Protein AF-A0A4R8EIT2-F1 (afdb_monomer_lite)

Structure (mmCIF, N/CA/C/O backbone):
data_AF-A0A4R8EIT2-F1
#
_entry.id   AF-A0A4R8EIT2-F1
#
loop_
_atom_site.group_PDB
_atom_site.id
_atom_site.type_symbol
_atom_site.label_atom_id
_atom_site.label_alt_id
_atom_site.label_comp_id
_atom_site.label_asym_id
_atom_site.label_entity_id
_atom_site.label_seq_id
_atom_site.pdbx_PDB_ins_code
_atom_site.Cartn_x
_atom_site.Cartn_y
_atom_site.Cartn_z
_atom_site.occupancy
_atom_site.B_iso_or_equiv
_atom_site.auth_seq_id
_atom_site.auth_comp_id
_atom_site.auth_asym_id
_atom_site.auth_atom_id
_atom_site.pdbx_PDB_model_num
ATOM 1 N N . MET A 1 1 ? -16.269 -2.517 20.865 1.00 56.59 1 MET A N 1
ATOM 2 C CA . MET A 1 1 ? -15.113 -1.843 20.225 1.00 56.59 1 MET A CA 1
ATOM 3 C C . MET A 1 1 ? -14.119 -2.801 19.554 1.00 56.59 1 MET A C 1
ATOM 5 O O . MET A 1 1 ? -13.596 -2.431 18.515 1.00 56.59 1 MET A O 1
ATOM 9 N N . ALA A 1 2 ? -13.882 -4.024 20.056 1.00 61.25 2 ALA A N 1
ATOM 10 C CA . ALA A 1 2 ? -12.916 -4.961 19.449 1.00 61.25 2 ALA A CA 1
ATOM 11 C C . ALA A 1 2 ? -13.291 -5.491 18.043 1.00 61.25 2 ALA A C 1
ATOM 13 O O . ALA A 1 2 ? -12.419 -5.726 17.218 1.00 61.25 2 ALA A O 1
ATOM 14 N N . ARG A 1 3 ? -14.585 -5.656 17.738 1.00 63.56 3 ARG A N 1
ATOM 15 C CA . ARG A 1 3 ? -15.041 -6.150 16.424 1.00 63.56 3 ARG A CA 1
ATOM 16 C C . ARG A 1 3 ? -14.825 -5.137 15.293 1.00 63.56 3 ARG A C 1
ATOM 18 O O . ARG A 1 3 ? -14.290 -5.491 14.250 1.00 63.56 3 ARG A O 1
ATOM 25 N N . LEU A 1 4 ? -15.146 -3.867 15.554 1.00 60.06 4 LEU A N 1
ATOM 26 C CA . LEU A 1 4 ? -14.940 -2.763 14.609 1.00 60.06 4 LEU A CA 1
ATOM 27 C C . LEU A 1 4 ? -13.456 -2.574 14.253 1.00 60.06 4 LEU A C 1
ATOM 29 O O . LEU A 1 4 ? -13.137 -2.222 13.123 1.00 60.06 4 LEU A O 1
ATOM 33 N N . SER A 1 5 ? -12.528 -2.842 15.183 1.00 79.00 5 SER A N 1
ATOM 34 C CA . SER A 1 5 ? -11.091 -2.757 14.887 1.00 79.00 5 SER A CA 1
ATOM 35 C C . SER A 1 5 ? -10.583 -3.930 14.043 1.00 79.00 5 SER A C 1
ATOM 37 O O . SER A 1 5 ? -9.671 -3.740 13.239 1.00 79.00 5 SER A O 1
ATOM 39 N N . PHE A 1 6 ? -11.174 -5.121 14.182 1.00 84.31 6 PHE A N 1
ATOM 40 C CA . PHE A 1 6 ? -10.863 -6.274 13.336 1.00 84.31 6 PHE A CA 1
ATOM 41 C C . PHE A 1 6 ? -11.356 -6.067 11.900 1.00 84.31 6 PHE A C 1
ATOM 43 O O . PHE A 1 6 ? -10.575 -6.211 10.962 1.00 84.31 6 PHE A O 1
ATOM 50 N N . GLU A 1 7 ? -12.615 -5.656 11.730 1.00 89.38 7 GLU A N 1
ATOM 51 C CA . GLU A 1 7 ? -13.208 -5.381 10.414 1.00 89.38 7 GLU A CA 1
ATOM 52 C C . GLU A 1 7 ? -12.458 -4.247 9.694 1.00 89.38 7 GLU A C 1
ATOM 54 O O . GLU A 1 7 ? -12.120 -4.384 8.519 1.00 89.38 7 GLU A O 1
ATOM 59 N N . LYS A 1 8 ? -12.074 -3.184 10.419 1.00 91.88 8 LYS A N 1
ATOM 60 C CA . LYS A 1 8 ? -11.233 -2.106 9.875 1.00 91.88 8 LYS A CA 1
ATOM 61 C C . LYS A 1 8 ? -9.856 -2.616 9.426 1.00 91.88 8 LYS A C 1
ATOM 63 O O . LYS A 1 8 ? -9.381 -2.234 8.365 1.00 91.88 8 LYS A O 1
ATOM 68 N N . ARG A 1 9 ? -9.206 -3.506 10.182 1.00 92.06 9 ARG A N 1
ATOM 69 C CA . ARG A 1 9 ? -7.919 -4.098 9.761 1.00 92.06 9 ARG A CA 1
ATOM 70 C C . ARG A 1 9 ? -8.063 -4.988 8.530 1.00 92.06 9 ARG A C 1
ATOM 72 O O . ARG A 1 9 ? -7.215 -4.922 7.649 1.00 92.06 9 ARG A O 1
ATOM 79 N N . ALA A 1 10 ? -9.119 -5.797 8.468 1.00 94.81 10 ALA A N 1
ATOM 80 C CA . ALA A 1 10 ? -9.392 -6.645 7.313 1.00 94.81 10 ALA A CA 1
ATOM 81 C C . ALA A 1 10 ? -9.642 -5.809 6.049 1.00 94.81 10 ALA A C 1
ATOM 83 O O . ALA A 1 10 ? -9.126 -6.146 4.987 1.00 94.81 10 ALA A O 1
ATOM 84 N N . LEU A 1 11 ? -10.373 -4.693 6.174 1.00 96.4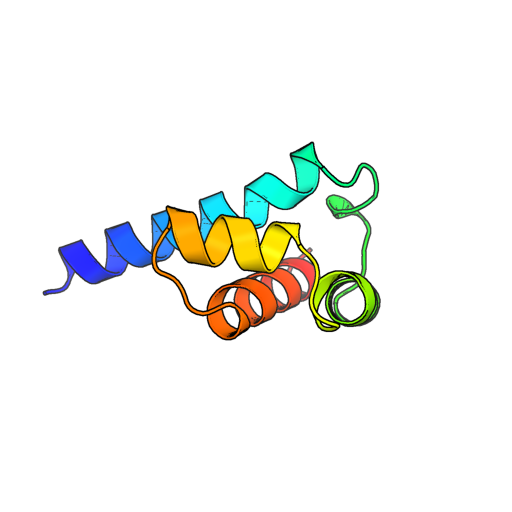4 11 LEU A N 1
ATOM 85 C CA . LEU A 1 11 ? -10.570 -3.760 5.068 1.00 96.44 11 LEU A CA 1
ATOM 86 C C . LEU A 1 11 ? -9.240 -3.154 4.606 1.00 96.44 11 LEU A C 1
ATOM 88 O O . LEU A 1 11 ? -8.970 -3.185 3.416 1.00 96.44 11 LEU A O 1
ATOM 92 N N . LEU A 1 12 ? -8.385 -2.693 5.528 1.00 96.00 12 LEU A N 1
ATOM 93 C CA . LEU A 1 12 ? -7.080 -2.114 5.182 1.00 96.00 12 LEU A CA 1
ATOM 94 C C . LEU A 1 12 ? -6.187 -3.095 4.411 1.00 96.00 12 LEU A C 1
ATOM 96 O O . LEU A 1 12 ? -5.511 -2.697 3.469 1.00 96.00 12 LEU A O 1
ATOM 100 N N . LEU A 1 13 ? -6.194 -4.377 4.785 1.00 94.38 13 LEU A N 1
ATOM 101 C CA . LEU A 1 13 ? -5.433 -5.401 4.064 1.00 94.38 13 LEU A CA 1
ATOM 102 C C . LEU A 1 13 ? -5.953 -5.587 2.635 1.00 94.38 13 LEU A C 1
ATOM 104 O O . LEU A 1 13 ? -5.158 -5.561 1.703 1.00 94.38 13 LEU A O 1
ATOM 108 N N . ARG A 1 14 ? -7.275 -5.672 2.453 1.00 95.31 14 ARG A N 1
ATOM 109 C CA . ARG A 1 14 ? -7.891 -5.759 1.117 1.00 95.31 14 ARG A CA 1
ATOM 110 C C . ARG A 1 14 ? -7.643 -4.511 0.273 1.00 95.31 14 ARG A C 1
ATOM 112 O O . ARG A 1 14 ? -7.463 -4.614 -0.933 1.00 95.31 14 ARG A O 1
ATOM 119 N N . THR A 1 15 ? -7.619 -3.334 0.899 1.00 96.44 15 THR A N 1
ATOM 120 C CA . THR A 1 15 ? -7.251 -2.080 0.234 1.00 96.44 15 THR A CA 1
ATOM 121 C C . THR A 1 15 ? -5.841 -2.163 -0.343 1.00 96.44 15 THR A C 1
ATOM 123 O O . THR A 1 15 ? -5.628 -1.756 -1.47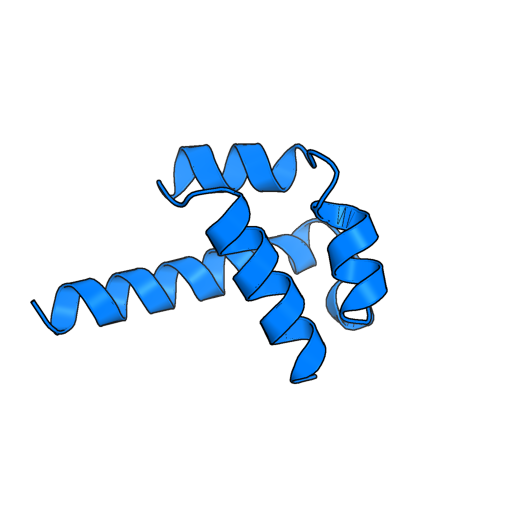7 1.00 96.44 15 THR A O 1
ATOM 126 N N . VAL A 1 16 ? -4.889 -2.720 0.407 1.00 96.12 16 VAL A N 1
ATOM 127 C CA . VAL A 1 16 ? -3.515 -2.909 -0.076 1.00 96.12 16 VAL A CA 1
ATOM 128 C C . VAL A 1 16 ? -3.437 -4.003 -1.150 1.00 96.12 16 VAL A C 1
ATOM 130 O O . VAL A 1 16 ? -2.699 -3.852 -2.117 1.00 96.12 16 VAL A O 1
ATOM 133 N N . GLU A 1 17 ? -4.210 -5.083 -1.032 1.00 94.81 17 GLU A N 1
ATOM 134 C CA . GLU A 1 17 ? -4.279 -6.130 -2.066 1.00 94.81 17 GLU A CA 1
ATOM 135 C C . GLU A 1 17 ? -4.766 -5.585 -3.418 1.00 94.81 17 GLU A C 1
ATOM 137 O O . GLU A 1 17 ? -4.344 -6.079 -4.455 1.00 94.81 17 GLU A O 1
ATOM 142 N N . ALA A 1 18 ? -5.581 -4.525 -3.440 1.00 95.44 18 ALA A N 1
ATOM 143 C CA . ALA A 1 18 ? -6.041 -3.915 -4.689 1.00 95.44 18 ALA A CA 1
ATOM 144 C C . ALA A 1 18 ? -4.895 -3.382 -5.574 1.00 95.44 18 ALA A C 1
ATOM 146 O O . ALA A 1 18 ? -5.076 -3.251 -6.784 1.00 95.44 18 ALA A O 1
ATOM 147 N N . PHE A 1 19 ? -3.712 -3.112 -5.013 1.00 95.44 19 PHE A N 1
ATOM 148 C CA . PHE A 1 19 ? -2.555 -2.697 -5.805 1.00 95.44 19 PHE A CA 1
ATOM 149 C C . PHE A 1 19 ? -2.034 -3.800 -6.733 1.00 95.44 19 PHE A C 1
ATOM 151 O O . PHE A 1 19 ? -1.564 -3.463 -7.815 1.00 95.44 19 PHE A O 1
ATOM 158 N N . SER A 1 20 ? -2.173 -5.090 -6.394 1.00 93.94 20 SER A N 1
ATOM 159 C CA . SER A 1 20 ? -1.749 -6.177 -7.298 1.00 93.94 20 SER A CA 1
ATOM 160 C C . SER A 1 20 ? -2.644 -6.327 -8.528 1.00 93.94 20 SER A C 1
ATOM 162 O O . SER A 1 20 ? -2.252 -6.958 -9.502 1.00 93.94 20 SER A O 1
ATOM 164 N N . VAL A 1 21 ? -3.836 -5.722 -8.513 1.00 92.38 21 VAL A N 1
ATOM 165 C CA . VAL A 1 21 ? -4.712 -5.640 -9.691 1.00 92.38 21 VAL A CA 1
ATOM 166 C C . VAL A 1 21 ? -4.243 -4.547 -10.654 1.00 92.38 21 VAL A C 1
ATOM 168 O O . VAL A 1 21 ? -4.473 -4.647 -11.854 1.00 92.38 21 VAL A O 1
ATOM 171 N N . MET A 1 22 ? -3.613 -3.492 -10.132 1.00 89.88 22 MET A N 1
ATOM 172 C CA . MET A 1 22 ? -3.218 -2.312 -10.908 1.00 89.88 22 MET A CA 1
ATOM 173 C C . MET A 1 22 ? -1.751 -2.326 -11.332 1.00 89.88 22 MET A C 1
ATOM 175 O O . MET A 1 22 ? -1.402 -1.710 -12.337 1.00 89.88 22 MET A O 1
ATOM 179 N N . TYR A 1 23 ? -0.898 -2.988 -10.554 1.00 91.94 23 TYR A N 1
ATOM 180 C CA . TYR A 1 23 ? 0.542 -3.030 -10.753 1.00 91.94 23 TYR A CA 1
ATOM 181 C C . TYR A 1 23 ? 1.000 -4.484 -10.848 1.00 91.94 23 TYR A C 1
ATOM 183 O O . TYR A 1 23 ? 1.034 -5.200 -9.847 1.00 91.94 23 TYR A O 1
ATOM 191 N N . ASP A 1 24 ? 1.390 -4.901 -12.053 1.00 93.00 24 ASP A N 1
ATOM 192 C CA . ASP A 1 24 ? 1.826 -6.275 -12.340 1.00 93.00 24 ASP A CA 1
ATOM 193 C C . ASP A 1 24 ? 3.053 -6.693 -11.510 1.00 93.00 24 ASP A C 1
ATOM 195 O O . ASP A 1 24 ? 3.228 -7.864 -11.178 1.00 93.00 24 ASP A O 1
ATOM 199 N N . ASP A 1 25 ? 3.908 -5.731 -11.152 1.00 93.75 25 ASP A N 1
ATOM 200 C CA . ASP A 1 25 ? 5.130 -5.946 -10.378 1.00 93.75 25 ASP A CA 1
ATOM 201 C C . ASP A 1 25 ? 4.923 -5.863 -8.856 1.00 93.75 25 ASP A C 1
ATOM 203 O O . ASP A 1 25 ? 5.858 -6.138 -8.099 1.00 93.75 25 ASP A O 1
ATOM 207 N N . TRP A 1 26 ? 3.711 -5.539 -8.385 1.00 95.25 26 TRP A N 1
ATOM 208 C CA . TRP A 1 26 ? 3.432 -5.194 -6.984 1.00 95.25 26 TRP A CA 1
ATOM 209 C C . TRP A 1 26 ? 3.939 -6.216 -5.970 1.00 95.25 26 TRP A C 1
ATOM 211 O O . TRP A 1 26 ? 4.426 -5.856 -4.894 1.00 95.25 26 TRP A O 1
ATOM 221 N N . GLU A 1 27 ? 3.789 -7.501 -6.289 1.00 92.69 27 GLU A N 1
ATOM 222 C CA . GLU A 1 27 ? 4.166 -8.608 -5.410 1.00 92.69 27 GLU A CA 1
ATOM 223 C C . GLU A 1 27 ? 5.679 -8.776 -5.267 1.00 92.69 27 GLU A C 1
ATOM 225 O O . GLU A 1 27 ? 6.139 -9.327 -4.268 1.00 92.69 27 GLU A O 1
ATOM 230 N N . THR A 1 28 ? 6.442 -8.237 -6.218 1.00 94.00 28 THR A N 1
ATOM 231 C CA . THR A 1 28 ? 7.907 -8.314 -6.259 1.00 94.00 28 THR A CA 1
ATOM 232 C C . THR A 1 28 ? 8.600 -7.070 -5.715 1.00 94.00 28 THR A C 1
ATOM 234 O O . THR A 1 28 ? 9.776 -7.147 -5.368 1.00 94.00 28 THR A O 1
ATOM 237 N N . LEU A 1 29 ? 7.879 -5.949 -5.584 1.00 95.38 29 LEU A N 1
ATOM 238 C CA . LEU A 1 29 ? 8.452 -4.705 -5.075 1.00 95.38 29 LEU A CA 1
ATOM 239 C C . LEU A 1 29 ? 8.942 -4.862 -3.632 1.00 95.38 29 LEU A C 1
ATOM 241 O O . LEU A 1 29 ? 8.210 -5.318 -2.738 1.00 95.38 29 LEU A O 1
ATOM 245 N N . SER A 1 30 ? 10.166 -4.398 -3.392 1.00 96.75 30 SER A N 1
ATOM 246 C CA . SER A 1 30 ? 10.703 -4.188 -2.054 1.00 96.75 30 SER A CA 1
ATOM 247 C C . SER A 1 30 ? 9.938 -3.079 -1.324 1.00 96.75 30 SER A C 1
ATOM 249 O O . SER A 1 30 ? 9.138 -2.332 -1.894 1.00 96.75 30 SER A O 1
ATOM 251 N N . ALA A 1 31 ? 10.178 -2.948 -0.021 1.00 96.62 31 ALA A N 1
ATOM 252 C CA . ALA A 1 31 ? 9.536 -1.912 0.783 1.00 96.62 31 ALA A CA 1
ATOM 253 C C . ALA A 1 31 ? 9.927 -0.484 0.361 1.00 96.62 31 ALA A C 1
ATOM 255 O O . ALA A 1 31 ? 9.108 0.424 0.488 1.00 96.62 31 ALA A O 1
ATOM 256 N N . GLU A 1 32 ? 11.158 -0.295 -0.119 1.00 96.88 32 GLU A N 1
ATOM 257 C CA . GLU A 1 32 ? 11.654 0.996 -0.604 1.00 96.88 32 GLU A CA 1
ATOM 258 C C . GLU A 1 32 ? 11.022 1.348 -1.952 1.00 96.88 32 GLU A C 1
ATOM 260 O O . GLU A 1 32 ? 10.417 2.410 -2.071 1.00 96.88 32 GLU A O 1
ATOM 265 N N . GLU A 1 33 ? 11.020 0.413 -2.906 1.00 96.38 33 GLU A N 1
ATOM 266 C CA . GLU A 1 33 ? 10.366 0.596 -4.211 1.00 96.38 33 GLU A CA 1
ATOM 267 C C . GLU A 1 33 ? 8.853 0.807 -4.065 1.00 96.38 33 GLU A C 1
ATOM 269 O O . GLU A 1 33 ? 8.261 1.624 -4.765 1.00 96.38 33 GLU A O 1
ATOM 274 N N . THR A 1 34 ? 8.217 0.118 -3.111 1.00 96.25 34 THR A N 1
ATOM 275 C CA . THR A 1 34 ? 6.806 0.348 -2.768 1.00 96.25 34 THR A CA 1
ATOM 276 C C . THR A 1 34 ? 6.597 1.788 -2.292 1.00 96.25 34 THR A C 1
ATOM 278 O O . THR A 1 34 ? 5.696 2.472 -2.772 1.00 96.25 34 THR A O 1
ATOM 281 N N . GLN A 1 35 ? 7.427 2.273 -1.362 1.00 96.44 35 GLN A N 1
ATOM 282 C CA . GLN A 1 35 ? 7.332 3.643 -0.851 1.00 96.44 35 GLN A CA 1
ATOM 283 C C . GLN A 1 35 ? 7.562 4.679 -1.958 1.00 96.44 35 GLN A C 1
ATOM 285 O O . GLN A 1 35 ? 6.847 5.676 -2.000 1.00 96.44 35 GLN A O 1
ATOM 290 N N . GLU A 1 36 ? 8.532 4.453 -2.841 1.00 95.06 36 GLU A N 1
ATOM 291 C CA . GLU A 1 36 ? 8.809 5.336 -3.975 1.00 95.06 36 GLU A CA 1
ATOM 292 C C . GLU A 1 36 ? 7.633 5.369 -4.957 1.00 95.06 36 GLU A C 1
ATOM 294 O O . GLU A 1 36 ? 7.199 6.447 -5.362 1.00 95.06 36 GLU A O 1
ATOM 299 N N . ARG A 1 37 ? 7.061 4.200 -5.277 1.00 94.25 37 ARG A N 1
ATOM 300 C CA . ARG A 1 37 ? 5.942 4.066 -6.217 1.00 94.25 37 ARG A CA 1
ATOM 301 C C . ARG A 1 37 ? 4.709 4.828 -5.751 1.00 94.25 37 ARG A C 1
ATOM 303 O O . ARG A 1 37 ? 4.139 5.582 -6.531 1.00 94.25 37 ARG A O 1
ATOM 310 N N . ILE A 1 38 ? 4.285 4.609 -4.504 1.00 95.38 38 ILE A N 1
ATOM 311 C CA . ILE A 1 38 ? 2.969 5.075 -4.042 1.00 95.38 38 ILE A CA 1
ATOM 312 C C . ILE A 1 38 ? 3.021 6.252 -3.060 1.00 95.38 38 ILE A C 1
ATOM 314 O O . ILE A 1 38 ? 2.009 6.908 -2.822 1.00 95.38 38 ILE A O 1
ATOM 318 N N . GLY A 1 39 ? 4.186 6.550 -2.482 1.00 90.12 39 GLY A N 1
ATOM 319 C CA . GLY A 1 39 ? 4.338 7.591 -1.463 1.00 90.12 39 GLY A CA 1
ATOM 320 C C . GLY A 1 39 ? 4.297 9.025 -1.997 1.00 90.12 39 GLY A C 1
ATOM 321 O O . GLY A 1 39 ? 4.136 9.954 -1.210 1.00 90.12 39 GLY A O 1
ATOM 322 N N . GLY A 1 40 ? 4.434 9.218 -3.312 1.00 87.62 40 GLY A N 1
ATOM 323 C CA . GLY A 1 40 ? 4.532 10.528 -3.969 1.00 87.62 40 GLY A CA 1
ATOM 324 C C . GLY A 1 40 ? 3.209 11.162 -4.418 1.00 87.62 40 GLY A C 1
ATOM 325 O O . GLY A 1 40 ? 3.243 12.046 -5.270 1.00 87.62 40 GLY A O 1
ATOM 326 N N . GLY A 1 41 ? 2.059 10.726 -3.897 1.00 85.12 41 GLY A N 1
ATOM 327 C CA . GLY A 1 41 ? 0.742 11.211 -4.346 1.00 85.12 41 GLY A CA 1
ATOM 328 C C . GLY A 1 41 ? 0.153 10.385 -5.490 1.00 85.12 41 GLY A C 1
ATOM 329 O O . GLY A 1 41 ? -0.398 10.922 -6.450 1.00 85.12 41 GLY A O 1
ATOM 330 N N . ASP A 1 42 ? 0.298 9.067 -5.393 1.00 93.38 42 ASP A N 1
ATOM 331 C CA . ASP A 1 42 ? -0.280 8.113 -6.329 1.00 93.38 42 ASP A CA 1
ATOM 332 C C . ASP A 1 42 ? -1.821 8.186 -6.321 1.00 93.38 42 ASP A C 1
ATOM 334 O O . ASP A 1 42 ? -2.476 8.150 -5.274 1.00 93.38 42 ASP A O 1
ATOM 338 N N . ILE A 1 43 ? -2.417 8.289 -7.513 1.00 94.31 43 ILE A N 1
ATOM 339 C CA . ILE A 1 43 ? -3.867 8.459 -7.674 1.00 94.31 43 ILE A CA 1
ATOM 340 C C . ILE A 1 43 ? -4.669 7.256 -7.161 1.00 94.31 43 ILE A C 1
ATOM 342 O O . ILE A 1 43 ? -5.800 7.426 -6.703 1.00 94.31 43 ILE A O 1
ATOM 346 N N . MET A 1 44 ? -4.097 6.049 -7.191 1.00 94.56 44 MET A N 1
ATOM 347 C CA . MET A 1 44 ? -4.728 4.863 -6.622 1.00 94.56 44 MET A CA 1
ATOM 348 C C . MET A 1 44 ? -4.778 4.957 -5.105 1.00 94.56 44 MET A C 1
ATOM 350 O O . MET A 1 44 ? -5.809 4.626 -4.526 1.00 94.56 44 MET A O 1
ATOM 354 N N . VAL A 1 45 ? -3.725 5.459 -4.455 1.00 96.81 45 VAL A N 1
ATOM 355 C CA . VAL A 1 45 ? -3.745 5.697 -3.004 1.00 96.81 45 VAL A CA 1
ATOM 356 C C . VAL A 1 45 ? -4.864 6.674 -2.641 1.00 96.81 45 VAL A C 1
ATOM 358 O O . VAL A 1 45 ? -5.669 6.367 -1.759 1.00 96.81 45 VAL A O 1
ATOM 361 N N . ALA A 1 46 ? -4.964 7.800 -3.351 1.00 96.31 46 ALA A N 1
ATOM 362 C CA . ALA A 1 46 ? -6.010 8.797 -3.123 1.00 96.31 46 ALA A CA 1
ATOM 363 C C . ALA A 1 46 ? -7.422 8.229 -3.368 1.00 96.31 46 ALA A C 1
ATOM 365 O O . ALA A 1 46 ? -8.336 8.422 -2.561 1.00 96.31 46 ALA A O 1
ATOM 366 N N . GLY A 1 47 ? -7.609 7.477 -4.458 1.00 96.12 47 GLY A N 1
ATOM 367 C CA . GLY A 1 47 ? -8.883 6.833 -4.785 1.00 96.12 47 GLY A CA 1
ATOM 368 C C . GLY A 1 47 ? -9.298 5.790 -3.746 1.00 96.12 47 GLY A C 1
ATOM 369 O O . GLY A 1 47 ? -10.446 5.774 -3.297 1.00 96.12 47 GLY A O 1
ATOM 370 N N . LEU A 1 48 ? -8.356 4.957 -3.305 1.00 96.12 48 LEU A N 1
ATOM 371 C CA . LEU A 1 48 ? -8.590 3.968 -2.259 1.00 96.12 48 LEU A CA 1
ATOM 372 C C . LEU A 1 48 ? -8.917 4.643 -0.924 1.00 96.12 48 LEU A C 1
ATOM 374 O O . LEU A 1 48 ? -9.903 4.267 -0.294 1.00 96.12 48 LEU A O 1
ATOM 378 N N . ALA A 1 49 ? -8.171 5.679 -0.532 1.00 96.31 49 ALA A N 1
ATOM 379 C CA . ALA A 1 49 ? -8.444 6.471 0.666 1.00 96.31 49 ALA A CA 1
ATOM 380 C C . ALA A 1 49 ? -9.865 7.055 0.655 1.00 96.31 49 ALA A C 1
ATOM 382 O O . ALA A 1 49 ? -10.590 6.939 1.647 1.00 96.31 49 ALA A O 1
ATOM 383 N N . HIS A 1 50 ? -10.298 7.606 -0.483 1.00 95.88 50 HIS A N 1
ATOM 384 C CA . HIS A 1 50 ? -11.645 8.145 -0.651 1.00 95.88 50 HIS A CA 1
ATOM 385 C C . HIS A 1 50 ? -12.734 7.078 -0.468 1.00 95.88 50 HIS A C 1
ATOM 387 O O . HIS A 1 50 ? -13.696 7.299 0.267 1.00 95.88 50 HIS A O 1
ATOM 393 N N . VAL A 1 51 ? -12.583 5.912 -1.105 1.00 96.06 51 VAL A N 1
ATOM 394 C CA . VAL A 1 51 ? -13.605 4.852 -1.086 1.00 96.06 51 VAL A CA 1
ATOM 395 C C . VAL A 1 51 ? -13.663 4.132 0.261 1.00 96.06 51 VAL A C 1
ATOM 397 O O . VAL A 1 51 ? -14.745 3.778 0.728 1.00 96.06 51 VAL A O 1
ATOM 400 N N . THR A 1 52 ? -12.519 3.895 0.902 1.00 95.12 52 THR A N 1
ATOM 401 C CA . THR A 1 52 ? -12.465 3.100 2.138 1.00 95.12 52 THR A CA 1
ATOM 402 C C . THR A 1 52 ? -12.490 3.942 3.410 1.00 95.12 52 THR A C 1
ATOM 404 O O . THR A 1 52 ? -12.630 3.388 4.501 1.00 95.12 52 THR A O 1
ATOM 407 N N . GLY A 1 53 ? -12.324 5.263 3.300 1.00 95.44 53 GLY A N 1
ATOM 408 C CA . GLY A 1 53 ? -12.252 6.182 4.438 1.00 95.44 53 GLY A CA 1
ATOM 409 C C . GLY A 1 53 ? -10.969 6.053 5.269 1.00 95.44 53 GLY A C 1
ATOM 410 O O . GLY A 1 53 ? -10.942 6.487 6.423 1.00 95.44 53 GLY A O 1
ATOM 411 N N . PHE A 1 54 ? -9.918 5.436 4.718 1.00 96.31 54 PHE A N 1
ATOM 412 C CA . PHE A 1 54 ? -8.586 5.443 5.332 1.00 96.31 54 PHE A CA 1
ATOM 413 C C . PHE A 1 54 ? -7.846 6.720 4.964 1.00 96.31 54 PHE A C 1
ATOM 415 O O . PHE A 1 54 ? -8.106 7.322 3.926 1.00 96.31 54 PHE A O 1
ATOM 422 N N . LYS A 1 55 ? -6.871 7.102 5.785 1.00 96.44 55 LY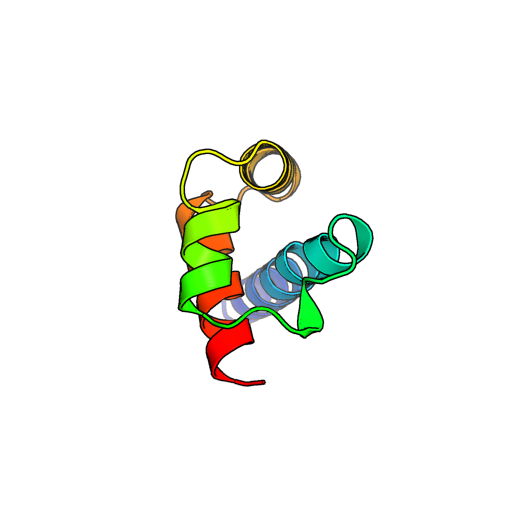S A N 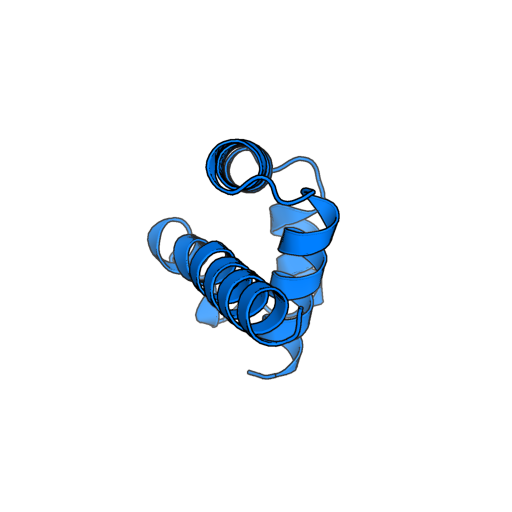1
ATOM 423 C CA . LYS A 1 55 ? -5.869 8.076 5.355 1.00 96.44 55 LYS A CA 1
ATOM 424 C C . LYS A 1 55 ? -4.914 7.424 4.359 1.00 96.44 55 LYS A C 1
ATOM 426 O O . LYS A 1 55 ? -4.552 6.260 4.524 1.00 96.44 55 LYS A O 1
ATOM 431 N N . GLU A 1 56 ? -4.431 8.199 3.396 1.00 96.62 56 GLU A N 1
ATOM 432 C CA . GLU A 1 56 ? -3.400 7.757 2.448 1.00 96.62 56 GLU A CA 1
ATOM 433 C C . GLU A 1 56 ? -2.173 7.186 3.177 1.00 96.62 56 GLU A C 1
ATOM 435 O O . GLU A 1 56 ? -1.708 6.095 2.863 1.00 96.62 56 GLU A O 1
ATOM 440 N N . GLU A 1 57 ? -1.731 7.849 4.250 1.00 96.69 57 GLU A N 1
ATOM 441 C CA . GLU A 1 57 ? -0.630 7.398 5.111 1.00 96.69 57 GLU A CA 1
ATOM 442 C C . GLU A 1 57 ? -0.865 6.011 5.734 1.00 96.69 57 GLU A C 1
ATOM 444 O O . GLU A 1 57 ? 0.087 5.243 5.896 1.00 96.69 57 GLU A O 1
ATOM 449 N N . GLU A 1 58 ? -2.112 5.668 6.091 1.00 96.62 58 GLU A N 1
ATOM 450 C CA . GLU A 1 58 ? -2.456 4.348 6.641 1.00 96.62 58 GLU A CA 1
ATOM 451 C C . GLU A 1 58 ? -2.293 3.262 5.570 1.00 96.62 58 GLU A C 1
ATOM 453 O O . GLU A 1 58 ? -1.761 2.189 5.864 1.00 96.62 58 GLU A O 1
ATOM 458 N N . ILE A 1 59 ? -2.709 3.558 4.335 1.00 97.56 59 ILE A N 1
ATOM 459 C CA . ILE A 1 59 ? -2.599 2.657 3.181 1.00 97.56 59 ILE A CA 1
ATOM 460 C C . ILE A 1 59 ? -1.130 2.479 2.795 1.00 97.56 59 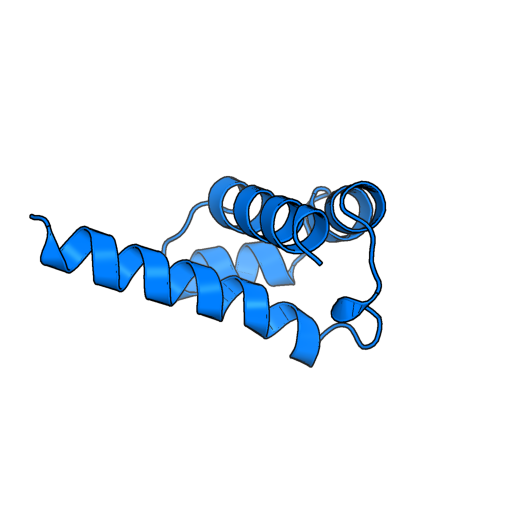ILE A C 1
ATOM 462 O O . ILE A 1 59 ? -0.659 1.345 2.726 1.00 97.56 59 ILE A O 1
ATOM 466 N N . ILE A 1 60 ? -0.387 3.579 2.629 1.00 97.38 60 ILE A N 1
ATOM 467 C CA . ILE A 1 60 ? 1.043 3.564 2.292 1.00 97.38 60 ILE A CA 1
ATOM 468 C C . ILE A 1 60 ? 1.820 2.775 3.352 1.00 97.38 60 ILE A C 1
ATOM 470 O O . ILE A 1 60 ? 2.554 1.840 3.035 1.00 97.38 60 ILE A O 1
ATOM 474 N N . SER A 1 61 ? 1.595 3.069 4.635 1.00 97.06 61 SER A N 1
ATOM 475 C CA . SER A 1 61 ? 2.260 2.361 5.734 1.00 97.06 61 SER A CA 1
ATOM 476 C C . SER A 1 61 ? 1.941 0.865 5.754 1.00 97.06 61 SER A C 1
ATOM 478 O O . SER A 1 61 ? 2.804 0.051 6.100 1.00 97.06 61 SER A O 1
ATOM 480 N N . ALA A 1 62 ? 0.704 0.484 5.425 1.00 96.56 62 ALA A N 1
ATOM 481 C CA . ALA A 1 62 ? 0.295 -0.913 5.360 1.00 96.56 62 ALA A CA 1
ATOM 482 C C . ALA A 1 62 ? 0.924 -1.637 4.160 1.00 96.56 62 ALA A C 1
ATOM 484 O O . ALA A 1 62 ? 1.443 -2.738 4.345 1.00 96.56 62 ALA A O 1
ATOM 485 N N . ALA A 1 63 ? 0.957 -1.002 2.988 1.00 96.56 63 ALA A N 1
ATOM 486 C CA . ALA A 1 63 ? 1.608 -1.505 1.781 1.00 96.56 63 ALA A CA 1
ATOM 487 C C . ALA A 1 63 ? 3.107 -1.744 1.994 1.00 96.56 63 ALA A C 1
ATOM 489 O O . ALA A 1 63 ? 3.591 -2.863 1.830 1.00 96.56 63 ALA A O 1
ATOM 490 N N . VAL A 1 64 ? 3.828 -0.740 2.497 1.00 97.00 64 VAL A N 1
ATOM 491 C CA . VAL A 1 64 ? 5.262 -0.856 2.813 1.00 97.00 64 VAL A CA 1
ATOM 492 C C . VAL A 1 64 ? 5.512 -1.956 3.848 1.00 97.00 64 VAL A C 1
ATOM 494 O O . VAL A 1 64 ? 6.473 -2.718 3.750 1.00 97.00 64 VAL A O 1
ATOM 497 N N . ARG A 1 65 ? 4.643 -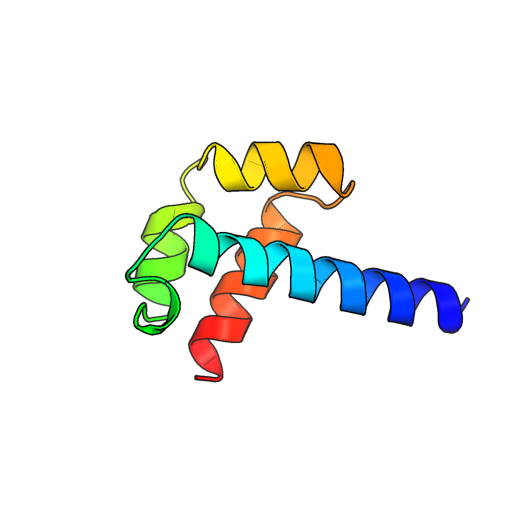2.086 4.859 1.00 96.19 65 ARG A N 1
ATOM 498 C CA . ARG A 1 65 ? 4.762 -3.155 5.861 1.00 96.19 65 ARG A CA 1
ATOM 499 C C . ARG A 1 65 ? 4.498 -4.539 5.271 1.00 96.19 65 ARG A C 1
ATOM 501 O O . ARG A 1 65 ? 5.131 -5.490 5.724 1.00 96.19 65 ARG A O 1
ATOM 508 N N . GLN A 1 66 ? 3.563 -4.664 4.333 1.00 94.25 66 GLN A N 1
ATOM 509 C CA . GLN A 1 66 ? 3.308 -5.917 3.626 1.00 94.25 66 GLN A CA 1
ATOM 510 C C . GLN A 1 66 ? 4.534 -6.305 2.797 1.00 94.25 66 GLN A C 1
ATOM 512 O O . GLN A 1 66 ? 4.992 -7.436 2.919 1.00 94.25 66 GLN A O 1
ATOM 517 N N . ALA A 1 67 ? 5.131 -5.352 2.077 1.00 93.88 67 ALA A N 1
ATOM 518 C CA . ALA A 1 67 ? 6.352 -5.571 1.308 1.00 93.88 67 ALA A CA 1
ATOM 519 C C . ALA A 1 67 ? 7.532 -6.058 2.169 1.00 93.88 67 ALA A C 1
ATOM 521 O O . ALA A 1 67 ? 8.271 -6.930 1.740 1.00 93.88 67 ALA A O 1
ATOM 522 N N . LYS A 1 68 ? 7.669 -5.585 3.419 1.00 90.50 68 LYS A N 1
ATOM 523 C CA . LYS A 1 68 ? 8.700 -6.069 4.369 1.00 90.50 68 LYS A CA 1
ATOM 524 C C . LYS A 1 68 ? 8.509 -7.508 4.862 1.00 90.50 68 LYS A C 1
ATOM 526 O O . LYS A 1 68 ? 9.404 -8.036 5.516 1.00 90.50 68 LYS A O 1
ATOM 531 N N . LYS A 1 69 ? 7.313 -8.077 4.700 1.00 86.62 69 LYS A N 1
ATOM 532 C CA . LYS A 1 69 ? 6.955 -9.412 5.208 1.00 86.62 69 LYS A CA 1
ATOM 533 C C . LYS A 1 69 ? 6.948 -10.493 4.128 1.00 86.62 69 LYS A C 1
ATOM 535 O O . LYS A 1 69 ? 6.800 -11.658 4.491 1.00 86.62 69 LYS A O 1
ATOM 540 N N . ARG A 1 70 ? 7.011 -10.090 2.859 1.00 80.75 70 ARG A N 1
ATOM 541 C CA . ARG A 1 70 ? 7.239 -10.979 1.719 1.00 80.75 70 ARG A CA 1
ATOM 542 C C . ARG A 1 70 ? 8.711 -11.376 1.707 1.00 80.75 70 ARG A C 1
ATOM 544 O O . ARG A 1 70 ? 8.970 -12.567 1.446 1.00 80.75 70 ARG A O 1
#

Radius of gyration: 11.77 Å; chains: 1; bounding box: 27×22×33 Å

pLDDT: mean 92.08, std 8.66, range [56.59, 97.56]

Sequence (70 aa):
MARLSFEKRALLLRTVEAFSVMYDDWETLSAEETQERIGGGDIMVAGLAHVTGFKEEEIISAAVRQAKKR

Secondary structure (DSSP, 8-state):
-HHHHHHHHHHHHHHHHTHHHH-TTTTT--HHHHHHHHTTT-HHHHHHHHHH---HHHHHHHHHHHHTT-

Foldseek 3Di:
DVVVVVVLVVLLVVLLVVVVVVDVCLQVDALVSLCVVQVPPDVSLVVSCVVSVNDSCSSSVVSSVVNVVD